Protein AF-A0A852JN58-F1 (afdb_monomer_lite)

pLDDT: mean 80.63, std 9.59, range [52.34, 93.06]

Radius of gyration: 26.67 Å; chains: 1; bounding box: 50×54×80 Å

Foldseek 3Di:
DVVVDCVCVVDVPDDDDQPDDDDVDVVVVVVVVVVVVVVLVVQLVVQLVVLLQLLLVLLLVLQVVPDPDPPPSRDPCSSVVSSVVCVPPPSVVSSVLSNVLSVLVVVLVVLVVVCVVCVVPDDPVVVVVSVVVNVVSVVVNVVSVVVSSVVSNVVSND

Structure (mmCIF, N/CA/C/O backbone):
data_AF-A0A852JN58-F1
#
_entry.id   AF-A0A852JN58-F1
#
loop_
_atom_site.group_PDB
_atom_site.id
_atom_site.type_symbol
_atom_site.label_atom_id
_atom_site.label_alt_id
_atom_site.label_comp_id
_atom_site.label_asym_id
_atom_site.label_entity_id
_atom_site.label_seq_id
_atom_site.pdbx_PDB_ins_code
_atom_site.Cartn_x
_atom_site.Cartn_y
_atom_site.Cartn_z
_atom_site.occupancy
_atom_site.B_iso_or_equiv
_atom_site.auth_seq_id
_atom_site.auth_comp_id
_atom_site.auth_asym_id
_atom_site.auth_atom_id
_atom_site.pdbx_PDB_model_num
ATOM 1 N N . THR A 1 1 ? -13.535 -34.703 36.697 1.00 52.34 1 THR A N 1
ATOM 2 C CA . THR A 1 1 ? -14.665 -34.448 35.774 1.00 52.34 1 THR A CA 1
ATOM 3 C C . THR A 1 1 ? -15.889 -34.134 36.619 1.00 52.34 1 THR A C 1
ATOM 5 O O . THR A 1 1 ? -16.087 -34.821 37.608 1.00 52.34 1 THR A O 1
ATOM 8 N N . PHE A 1 2 ? -16.674 -33.091 36.316 1.00 56.25 2 PHE A N 1
ATOM 9 C CA . PHE A 1 2 ? -17.797 -32.641 37.172 1.00 56.25 2 PHE A CA 1
ATOM 10 C C . PHE A 1 2 ? -18.893 -33.710 37.356 1.00 56.25 2 PHE A C 1
ATOM 12 O O . PHE A 1 2 ? -19.566 -33.749 38.375 1.00 56.25 2 PHE A O 1
ATOM 19 N N . ASN A 1 3 ? -19.016 -34.633 36.397 1.00 60.09 3 ASN A N 1
ATOM 20 C CA . ASN A 1 3 ? -19.982 -35.732 36.452 1.00 60.09 3 ASN A CA 1
ATOM 21 C C . ASN A 1 3 ? -19.594 -36.858 37.436 1.00 60.09 3 ASN A C 1
ATOM 23 O O . ASN A 1 3 ? -20.392 -37.748 37.703 1.00 60.09 3 ASN A O 1
ATOM 27 N N . THR A 1 4 ? -18.364 -36.851 37.963 1.00 63.84 4 THR A N 1
ATOM 28 C CA . THR A 1 4 ? -17.868 -37.883 38.891 1.00 63.84 4 THR A CA 1
ATOM 29 C C . THR A 1 4 ? -17.987 -37.478 40.363 1.00 63.84 4 THR A C 1
ATOM 31 O O . THR A 1 4 ? -17.689 -38.284 41.239 1.00 63.84 4 THR A O 1
ATOM 34 N N . THR A 1 5 ? -18.393 -36.241 40.664 1.00 67.69 5 THR A N 1
ATOM 35 C CA . THR A 1 5 ? -18.482 -35.721 42.035 1.00 67.69 5 THR A CA 1
ATOM 36 C C . THR A 1 5 ? -19.940 -35.659 42.509 1.00 67.69 5 THR A C 1
ATOM 38 O O . THR A 1 5 ? -20.838 -35.311 41.751 1.00 67.69 5 THR A O 1
ATOM 41 N N . ASN A 1 6 ? -20.200 -35.956 43.792 1.00 63.56 6 ASN A N 1
ATOM 42 C CA . ASN A 1 6 ? -21.544 -35.953 44.419 1.00 63.56 6 ASN A CA 1
ATOM 43 C C . ASN A 1 6 ? -22.214 -34.556 44.508 1.00 63.56 6 ASN A C 1
ATOM 45 O O . ASN A 1 6 ? -23.225 -34.386 45.189 1.00 63.56 6 ASN A O 1
ATOM 49 N N . VAL A 1 7 ? -21.667 -33.546 43.829 1.00 66.69 7 VAL A N 1
ATOM 50 C CA . VAL A 1 7 ? -22.119 -32.145 43.868 1.00 66.69 7 VAL A CA 1
ATOM 51 C C . VAL A 1 7 ? -23.532 -32.002 43.293 1.00 66.69 7 VAL A C 1
ATOM 53 O O . VAL A 1 7 ? -24.340 -31.239 43.816 1.00 66.69 7 VAL A O 1
ATOM 56 N N . THR A 1 8 ? -23.876 -32.807 42.286 1.00 63.66 8 THR A N 1
ATOM 57 C CA . THR A 1 8 ? -25.217 -32.859 41.679 1.00 63.66 8 THR A CA 1
ATOM 58 C C . THR A 1 8 ? -26.310 -33.349 42.631 1.00 63.66 8 THR A C 1
ATOM 60 O O . THR A 1 8 ? -27.471 -33.001 42.432 1.00 63.66 8 THR A O 1
ATOM 63 N N . LYS A 1 9 ? -25.970 -34.112 43.681 1.00 68.56 9 LYS A N 1
ATOM 64 C CA . LYS A 1 9 ? -26.932 -34.539 44.717 1.00 68.56 9 LYS A CA 1
ATOM 65 C C . LYS A 1 9 ? -27.142 -33.488 45.807 1.00 68.56 9 LYS A C 1
ATOM 67 O O . LYS A 1 9 ? -28.205 -33.463 46.415 1.00 68.56 9 LYS A O 1
ATOM 72 N N . LEU A 1 10 ? -26.141 -32.644 46.060 1.00 73.25 10 LEU A N 1
ATOM 73 C CA . LEU A 1 10 ? -26.198 -31.609 47.096 1.00 73.25 10 LEU A CA 1
ATOM 74 C C . LEU A 1 10 ? -26.945 -30.350 46.617 1.00 73.25 10 LEU A C 1
ATOM 76 O O . LEU A 1 10 ? -27.550 -29.653 47.427 1.00 73.25 10 LEU A O 1
ATOM 80 N N . CYS A 1 11 ? -26.926 -30.065 45.308 1.00 70.44 11 CYS A N 1
ATOM 81 C CA . CYS A 1 11 ? -27.596 -28.907 44.708 1.00 70.44 11 CYS A CA 1
ATOM 82 C C . CYS A 1 11 ? -28.308 -29.285 43.388 1.00 70.44 11 CYS A C 1
ATOM 84 O O . CYS A 1 11 ? -27.677 -29.251 42.324 1.00 70.44 11 CYS A O 1
ATOM 86 N N . PRO A 1 12 ? -29.613 -29.625 43.417 1.00 67.25 12 PRO A N 1
ATOM 87 C CA . PRO A 1 12 ? -30.390 -29.911 42.211 1.00 67.25 12 PRO A CA 1
ATOM 88 C C . PRO A 1 12 ? -30.600 -28.617 41.404 1.00 67.25 12 PRO A C 1
ATOM 90 O O . PRO A 1 12 ? -31.471 -27.812 41.716 1.00 67.25 12 PRO A O 1
ATOM 93 N N . GLY A 1 13 ? -29.755 -28.390 40.393 1.00 71.56 13 GLY A N 1
ATOM 94 C CA . GLY A 1 13 ? -29.798 -27.199 39.528 1.00 71.56 13 GLY A CA 1
ATOM 95 C C . GLY A 1 13 ? -28.435 -26.593 39.177 1.00 71.56 13 GLY A C 1
ATOM 96 O O . GLY A 1 13 ? -28.372 -25.674 38.364 1.00 71.56 13 GLY A O 1
ATOM 97 N N . ALA A 1 14 ? -27.336 -27.094 39.750 1.00 72.62 14 ALA A N 1
ATOM 98 C CA . ALA A 1 14 ? -25.996 -26.614 39.416 1.00 72.62 14 ALA A CA 1
ATOM 99 C C . ALA A 1 14 ? -25.619 -26.970 37.964 1.00 72.62 14 ALA A C 1
ATOM 101 O O . ALA A 1 14 ? -25.566 -28.145 37.599 1.00 72.62 14 ALA A O 1
ATOM 102 N N . GLN A 1 15 ? -25.326 -25.956 37.144 1.00 73.12 15 GLN A N 1
ATOM 103 C CA . GLN A 1 15 ? -24.831 -26.124 35.777 1.00 73.12 15 GLN A CA 1
ATOM 104 C C . GLN A 1 15 ? -23.384 -25.638 35.659 1.00 73.12 15 GLN A C 1
ATOM 106 O O . GLN A 1 15 ? -23.023 -24.589 36.190 1.00 73.12 15 GLN A O 1
ATOM 111 N N . CYS A 1 16 ? -22.549 -26.382 34.930 1.00 73.19 16 CYS A N 1
ATOM 112 C CA . CYS A 1 16 ? -21.228 -25.908 34.526 1.00 73.19 16 CYS A CA 1
ATOM 113 C C . CYS A 1 16 ? -21.361 -24.988 33.313 1.00 73.19 16 CYS A C 1
ATOM 115 O O . CYS A 1 16 ? -21.367 -25.448 32.173 1.00 73.19 16 CYS A O 1
ATOM 117 N N . THR A 1 17 ? -21.436 -23.685 33.551 1.00 73.56 17 THR A N 1
ATOM 118 C CA . THR A 1 17 ? -21.263 -22.686 32.496 1.00 73.56 17 THR A CA 1
ATOM 119 C C . THR A 1 17 ? -19.783 -22.417 32.270 1.00 73.56 17 THR A C 1
ATOM 121 O O . THR A 1 17 ? -19.003 -22.284 33.214 1.00 73.56 17 THR A O 1
ATOM 124 N N . PHE A 1 18 ? -19.390 -22.332 31.002 1.00 71.56 18 PHE A N 1
ATOM 125 C CA . PHE A 1 18 ? -18.048 -21.921 30.616 1.00 71.56 18 PHE A CA 1
ATOM 126 C C . PHE A 1 18 ? -17.780 -20.500 31.139 1.00 71.56 18 PHE A C 1
ATOM 128 O O . PHE A 1 18 ? -18.449 -19.559 30.721 1.00 71.56 18 PHE A O 1
ATOM 135 N N . ALA A 1 19 ? -16.844 -20.356 32.084 1.00 68.81 19 ALA A N 1
ATOM 136 C CA . ALA A 1 19 ? -16.550 -19.070 32.715 1.00 68.81 19 ALA A CA 1
ATOM 137 C C . ALA A 1 19 ? -15.631 -18.213 31.833 1.00 68.81 19 ALA A C 1
ATOM 139 O O . ALA A 1 19 ? -16.011 -17.114 31.451 1.00 68.81 19 ALA A O 1
ATOM 140 N N . PHE A 1 20 ? -14.448 -18.727 31.477 1.00 68.00 20 PHE A N 1
ATOM 141 C CA . PHE A 1 20 ? -13.563 -18.178 30.445 1.00 68.00 20 PHE A CA 1
ATOM 142 C C . PHE A 1 20 ? -12.353 -19.098 30.210 1.00 68.00 20 PHE A C 1
ATOM 144 O O . PHE A 1 20 ? -12.035 -19.946 31.047 1.00 68.00 20 PHE A O 1
ATOM 151 N N . TYR A 1 21 ? -11.625 -18.886 29.111 1.00 65.94 21 TYR A N 1
ATOM 152 C CA . TYR A 1 21 ? -10.295 -19.466 28.89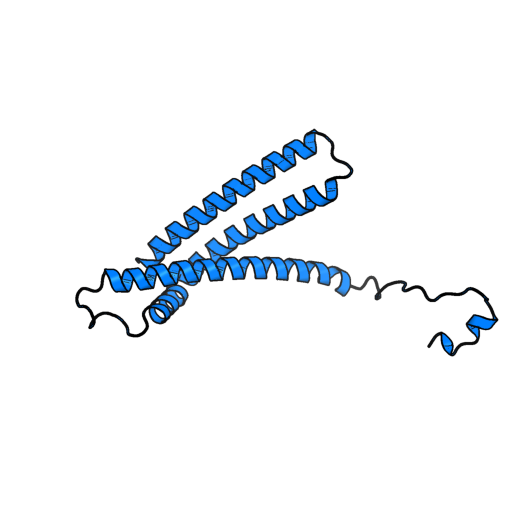8 1.00 65.94 21 TYR A CA 1
ATOM 153 C C . TYR A 1 21 ? -9.231 -18.683 29.710 1.00 65.94 21 TYR A C 1
ATOM 155 O O . TYR A 1 21 ? -8.450 -17.956 29.128 1.00 65.94 21 TYR A O 1
ATOM 163 N N . GLY A 1 22 ? -9.200 -18.814 31.043 1.00 53.72 22 GLY A N 1
ATOM 164 C CA . GLY A 1 22 ? -8.017 -18.595 31.914 1.00 53.72 22 GLY A CA 1
ATOM 165 C C . GLY A 1 22 ? -7.247 -17.238 31.965 1.00 53.72 22 GLY A C 1
ATOM 166 O O . GLY A 1 22 ? -6.674 -16.780 30.988 1.00 53.72 22 GLY A O 1
ATOM 167 N N . GLY A 1 23 ? -7.128 -16.707 33.201 1.00 62.38 23 GLY A N 1
ATOM 168 C CA . GLY A 1 23 ? -6.289 -15.626 33.782 1.00 62.38 23 GLY A CA 1
ATOM 169 C C . GLY A 1 23 ? -6.222 -14.207 33.170 1.00 62.38 23 GLY A C 1
ATOM 170 O O . GLY A 1 23 ? -6.168 -14.051 31.956 1.00 62.38 23 GLY A O 1
ATOM 171 N N . GLU A 1 24 ? -6.007 -13.175 34.014 1.00 64.38 24 GLU A N 1
ATOM 172 C CA . GLU A 1 24 ? -5.298 -11.915 33.656 1.00 64.38 24 GLU A CA 1
ATOM 173 C C . GLU A 1 24 ? -3.818 -12.203 33.295 1.00 64.38 24 GLU A C 1
ATOM 175 O O . GLU A 1 24 ? -2.871 -11.643 33.845 1.00 64.38 24 GLU A O 1
ATOM 180 N N . SER A 1 25 ? -3.571 -13.159 32.403 1.00 65.81 25 SER A N 1
ATOM 181 C CA . SER A 1 25 ? -2.217 -13.502 31.986 1.00 65.81 25 SER A CA 1
ATOM 182 C C . SER A 1 25 ? -1.762 -12.540 30.891 1.00 65.81 25 SER A C 1
ATOM 184 O O . SER A 1 25 ? -2.517 -12.215 29.970 1.00 65.81 25 SER A O 1
ATOM 186 N N . LEU A 1 26 ? -0.498 -12.107 30.952 1.00 65.56 26 LEU A N 1
ATOM 187 C CA . LEU A 1 26 ? 0.121 -11.243 29.939 1.00 65.56 26 LEU A CA 1
ATOM 188 C C . LEU A 1 26 ? -0.114 -11.756 28.502 1.00 65.56 26 LEU A C 1
ATOM 190 O O . LEU A 1 26 ? -0.295 -10.961 27.582 1.00 65.56 26 LEU A O 1
ATOM 194 N N . TYR A 1 27 ? -0.205 -13.075 28.319 1.00 68.56 27 TYR A N 1
ATOM 195 C CA . TYR A 1 27 ? -0.487 -13.732 27.043 1.00 68.56 27 TYR A CA 1
ATOM 196 C C . TYR A 1 27 ? -1.802 -13.290 26.382 1.00 68.56 27 TYR A C 1
ATOM 198 O O . TYR A 1 27 ? -1.799 -13.022 25.182 1.00 68.56 27 TYR A O 1
ATOM 206 N N . HIS A 1 28 ? -2.904 -13.140 27.128 1.00 69.44 28 HIS A N 1
ATOM 207 C CA . HIS A 1 28 ? -4.189 -12.690 26.563 1.00 69.44 28 HIS A CA 1
ATOM 208 C C . HIS A 1 28 ? -4.136 -11.235 26.072 1.00 69.44 28 HIS A C 1
ATOM 210 O O . HIS A 1 28 ? -4.766 -10.887 25.075 1.00 69.44 28 HIS A O 1
ATOM 216 N N . LYS A 1 29 ? -3.327 -10.391 26.723 1.00 72.69 29 LYS A N 1
ATOM 217 C CA . LYS A 1 29 ? -3.115 -8.996 26.314 1.00 72.69 29 LYS A CA 1
ATOM 218 C C . LYS A 1 29 ? -2.269 -8.896 25.039 1.00 72.69 29 LYS A C 1
ATOM 220 O O . LYS A 1 29 ? -2.570 -8.081 24.168 1.00 72.69 29 LYS A O 1
ATOM 225 N N . TYR A 1 30 ? -1.243 -9.740 24.901 1.00 81.12 30 TYR A N 1
ATOM 226 C CA . TYR A 1 30 ? -0.374 -9.754 23.719 1.00 81.12 30 TYR A CA 1
ATOM 227 C C . TYR A 1 30 ? -0.998 -10.453 22.503 1.00 81.12 30 TYR A C 1
ATOM 229 O O . TYR A 1 30 ? -0.655 -10.096 21.377 1.00 81.12 30 TYR A O 1
ATOM 237 N N . ILE A 1 31 ? -1.938 -11.390 22.685 1.00 85.00 31 ILE A N 1
ATOM 238 C CA . ILE A 1 31 ? -2.553 -12.129 21.566 1.00 85.00 31 ILE A CA 1
ATOM 239 C C . ILE A 1 31 ? -3.265 -11.195 20.578 1.00 85.00 31 ILE A C 1
ATOM 241 O O . ILE A 1 31 ? -3.118 -11.349 19.368 1.00 85.00 31 ILE A O 1
ATOM 245 N N . PHE A 1 32 ? -3.960 -10.173 21.085 1.00 82.94 32 PHE A N 1
ATOM 246 C CA . PHE A 1 32 ? -4.646 -9.180 20.258 1.00 82.94 32 PHE A CA 1
ATOM 247 C C . PHE A 1 32 ? -3.654 -8.332 19.451 1.00 82.94 32 PHE A C 1
ATOM 249 O O . PHE A 1 32 ? -3.860 -8.077 18.266 1.00 82.94 32 PHE A O 1
ATOM 256 N N . ILE A 1 33 ? -2.537 -7.941 20.074 1.00 85.75 33 ILE A N 1
ATOM 257 C CA . ILE A 1 33 ? -1.471 -7.183 19.407 1.00 85.75 33 ILE A CA 1
ATOM 258 C C . ILE A 1 33 ? -0.829 -8.034 18.309 1.00 85.75 33 ILE A C 1
ATOM 260 O O . ILE A 1 33 ? -0.636 -7.543 17.199 1.00 85.75 33 ILE A O 1
ATOM 264 N N . PHE A 1 34 ? -0.552 -9.313 18.576 1.00 89.12 34 PHE A N 1
ATOM 265 C CA . PHE A 1 34 ? -0.019 -10.230 17.568 1.00 89.12 34 PHE A CA 1
ATOM 266 C C . PHE A 1 34 ? -0.984 -10.436 16.400 1.00 89.12 34 PHE A C 1
ATOM 268 O O . PHE A 1 34 ? -0.546 -10.442 15.252 1.00 89.12 34 PHE A O 1
ATOM 275 N N . GLN A 1 35 ? -2.287 -10.551 16.661 1.00 88.25 35 GLN A N 1
ATOM 276 C CA . GLN A 1 35 ? -3.299 -10.650 15.607 1.00 88.25 35 GLN A CA 1
ATOM 277 C C . GLN A 1 35 ? -3.334 -9.389 14.734 1.00 88.25 35 GLN A C 1
ATOM 279 O O . GLN A 1 35 ? -3.352 -9.496 13.506 1.00 88.25 35 GLN A O 1
ATOM 284 N N . LEU A 1 36 ? -3.287 -8.203 15.348 1.00 86.69 36 LEU A N 1
ATOM 285 C CA . LEU A 1 36 ? -3.257 -6.929 14.627 1.00 86.69 36 LEU A CA 1
ATOM 286 C C . LEU A 1 36 ? -1.967 -6.768 13.808 1.00 86.69 36 LEU A C 1
ATOM 288 O O . LEU A 1 36 ? -2.019 -6.378 12.642 1.00 86.69 36 LEU A O 1
ATOM 292 N N . ALA A 1 37 ? -0.818 -7.110 14.395 1.00 89.75 37 ALA A N 1
ATOM 293 C CA . ALA A 1 37 ? 0.472 -7.086 13.713 1.00 89.75 37 ALA A CA 1
ATOM 294 C C . ALA A 1 37 ? 0.489 -8.053 12.522 1.00 89.75 37 ALA A C 1
ATOM 296 O O . ALA A 1 37 ? 0.918 -7.674 11.435 1.00 89.75 37 ALA A O 1
ATOM 297 N N . ASN A 1 38 ? -0.044 -9.266 12.687 1.00 91.44 38 ASN A N 1
ATOM 298 C CA . ASN A 1 38 ? -0.142 -10.243 11.607 1.00 91.44 38 ASN A CA 1
ATOM 299 C C . ASN A 1 38 ? -1.047 -9.745 10.469 1.00 91.44 38 ASN A C 1
ATOM 301 O O . ASN A 1 38 ? -0.686 -9.868 9.302 1.00 91.44 38 ASN A O 1
ATOM 305 N N . ALA A 1 39 ? -2.186 -9.120 10.790 1.00 89.44 39 ALA A N 1
ATOM 306 C CA . ALA A 1 39 ? -3.064 -8.516 9.787 1.00 89.44 39 ALA A CA 1
ATOM 307 C C . ALA A 1 39 ? -2.370 -7.374 9.021 1.00 89.44 39 ALA A C 1
ATOM 309 O O . ALA A 1 39 ? -2.491 -7.283 7.798 1.00 89.44 39 ALA A O 1
ATOM 310 N N . PHE A 1 40 ? -1.607 -6.529 9.718 1.00 91.00 40 PHE A N 1
ATOM 311 C CA . PHE A 1 40 ? -0.841 -5.452 9.091 1.00 91.00 40 PHE A CA 1
ATOM 312 C C . PHE A 1 40 ? 0.270 -5.983 8.179 1.00 91.00 40 PHE A C 1
ATOM 314 O O . PHE A 1 40 ? 0.375 -5.559 7.028 1.00 91.00 40 PHE A O 1
ATOM 321 N N . VAL A 1 41 ? 1.066 -6.941 8.661 1.00 92.88 41 VAL A N 1
ATOM 322 C CA . VAL A 1 41 ? 2.128 -7.576 7.868 1.00 92.88 41 VAL A CA 1
ATOM 323 C C . VAL A 1 41 ? 1.534 -8.286 6.655 1.00 92.88 41 VAL A C 1
ATOM 325 O O . VAL A 1 41 ? 2.068 -8.154 5.559 1.00 92.88 41 VAL A O 1
ATOM 328 N N . PHE A 1 42 ? 0.398 -8.967 6.807 1.00 92.56 42 PHE A N 1
ATOM 329 C CA . PHE A 1 42 ? -0.307 -9.589 5.690 1.00 92.56 42 PHE A CA 1
ATOM 330 C C . PHE A 1 42 ? -0.722 -8.561 4.627 1.00 92.56 42 PHE A C 1
ATOM 332 O O . PHE A 1 42 ? -0.410 -8.738 3.450 1.00 92.56 42 PHE A O 1
ATOM 339 N N . LEU A 1 43 ? -1.356 -7.454 5.030 1.00 90.56 43 LEU A N 1
ATOM 340 C CA . LEU A 1 43 ? -1.708 -6.362 4.113 1.00 90.56 43 LEU A CA 1
ATOM 341 C C . LEU A 1 43 ? -0.469 -5.795 3.412 1.00 90.56 43 LEU A C 1
ATOM 343 O O . LEU A 1 43 ? -0.490 -5.552 2.203 1.00 90.56 43 LEU A O 1
ATOM 347 N N . TRP A 1 44 ? 0.623 -5.603 4.145 1.00 92.94 44 TRP A N 1
ATOM 348 C CA . TRP A 1 44 ? 1.875 -5.115 3.582 1.00 92.94 44 TRP A CA 1
ATOM 349 C C . TRP A 1 44 ? 2.469 -6.078 2.551 1.00 92.94 44 TRP A C 1
ATOM 351 O O . TRP A 1 44 ? 2.770 -5.654 1.434 1.00 92.94 44 TRP A O 1
ATOM 361 N N . LEU A 1 45 ? 2.556 -7.368 2.875 1.00 93.06 45 LEU A N 1
ATOM 362 C CA . LEU A 1 45 ? 3.065 -8.401 1.972 1.00 93.06 45 LEU A CA 1
ATOM 363 C C . LEU A 1 45 ? 2.220 -8.522 0.702 1.00 93.06 45 LEU A C 1
ATOM 365 O O . LEU A 1 45 ? 2.779 -8.653 -0.385 1.00 93.06 45 LEU A O 1
ATOM 369 N N . VAL A 1 46 ? 0.892 -8.420 0.806 1.00 92.25 46 VAL A N 1
ATOM 370 C CA . VAL A 1 46 ? 0.002 -8.423 -0.366 1.00 92.25 46 VAL A CA 1
ATOM 371 C C . VAL A 1 46 ? 0.290 -7.224 -1.271 1.00 92.25 46 VAL A C 1
ATOM 373 O O . VAL A 1 46 ? 0.481 -7.395 -2.476 1.00 92.25 46 VAL A O 1
ATOM 376 N N . ASN A 1 47 ? 0.376 -6.013 -0.713 1.00 91.00 47 ASN A N 1
ATOM 377 C CA . ASN A 1 47 ? 0.704 -4.822 -1.504 1.00 91.00 47 ASN A CA 1
ATOM 378 C C . ASN A 1 47 ? 2.113 -4.910 -2.113 1.00 91.00 47 ASN A C 1
ATOM 380 O O . ASN A 1 47 ? 2.312 -4.497 -3.256 1.00 91.00 47 ASN A O 1
ATOM 384 N N . PHE A 1 48 ? 3.070 -5.494 -1.390 1.00 90.81 48 PHE A N 1
ATOM 385 C CA . PHE A 1 48 ? 4.426 -5.725 -1.878 1.00 90.81 48 PHE A CA 1
ATOM 386 C C . PHE A 1 48 ? 4.460 -6.732 -3.033 1.00 90.81 48 PHE A C 1
ATOM 388 O O . PHE A 1 48 ? 5.085 -6.464 -4.057 1.00 90.81 48 PHE A O 1
ATOM 395 N N . ALA A 1 49 ? 3.740 -7.850 -2.927 1.00 90.88 49 ALA A N 1
ATOM 396 C CA . ALA A 1 49 ? 3.642 -8.842 -3.996 1.00 90.88 49 ALA A CA 1
ATOM 397 C C . ALA A 1 49 ? 3.006 -8.252 -5.267 1.00 90.88 49 ALA A C 1
ATOM 399 O O . ALA A 1 49 ? 3.490 -8.495 -6.374 1.00 90.88 49 ALA A O 1
ATOM 400 N N . ILE A 1 50 ? 1.969 -7.418 -5.117 1.00 89.62 50 ILE A N 1
ATOM 401 C CA . ILE A 1 50 ? 1.349 -6.700 -6.241 1.00 89.62 50 ILE A CA 1
ATOM 402 C C . ILE A 1 50 ? 2.359 -5.744 -6.890 1.00 89.62 50 ILE A C 1
ATOM 404 O O . ILE A 1 50 ? 2.490 -5.733 -8.115 1.00 89.62 50 ILE A O 1
ATOM 408 N N . ALA A 1 51 ? 3.087 -4.965 -6.087 1.00 88.00 51 ALA A N 1
ATOM 409 C CA . ALA A 1 51 ? 4.113 -4.040 -6.564 1.00 88.00 51 ALA A CA 1
ATOM 410 C C . ALA A 1 51 ? 5.223 -4.760 -7.343 1.00 88.00 51 ALA A C 1
ATOM 412 O O . ALA A 1 51 ? 5.564 -4.371 -8.463 1.00 88.00 51 ALA A O 1
ATOM 413 N N . LEU A 1 52 ? 5.730 -5.856 -6.779 1.00 88.44 52 LEU A N 1
ATOM 414 C CA . LEU A 1 52 ? 6.755 -6.694 -7.387 1.00 88.44 52 LEU A CA 1
ATOM 415 C C . LEU A 1 52 ? 6.270 -7.310 -8.704 1.00 88.44 52 LEU A C 1
ATOM 417 O O . LEU A 1 52 ? 7.007 -7.303 -9.691 1.00 88.44 52 LEU A O 1
ATOM 421 N N . GLY A 1 53 ? 5.019 -7.775 -8.753 1.00 88.25 53 GLY A N 1
ATOM 422 C CA . GLY A 1 53 ? 4.401 -8.301 -9.969 1.00 88.25 53 GLY A CA 1
ATOM 423 C C . GLY A 1 53 ? 4.294 -7.251 -11.077 1.00 88.25 53 GLY A C 1
ATOM 424 O O . GLY A 1 53 ? 4.700 -7.511 -12.208 1.00 88.25 53 GLY A O 1
ATOM 425 N N . GLN A 1 54 ? 3.817 -6.043 -10.756 1.00 87.00 54 GLN A N 1
ATOM 426 C CA . GLN A 1 54 ? 3.720 -4.943 -11.727 1.00 87.00 54 GLN A CA 1
ATOM 427 C C . GLN A 1 54 ? 5.100 -4.533 -12.263 1.00 87.00 54 GLN A C 1
ATOM 429 O O . GLN A 1 54 ? 5.263 -4.384 -13.473 1.00 87.00 54 GLN A O 1
ATOM 434 N N . CYS A 1 55 ? 6.102 -4.414 -11.385 1.00 86.50 55 CYS A N 1
ATOM 435 C CA . CYS A 1 55 ? 7.476 -4.085 -11.771 1.00 86.50 55 CYS A CA 1
ATOM 436 C C . CYS A 1 55 ? 8.112 -5.180 -12.645 1.00 86.50 55 CYS A C 1
ATOM 438 O O . CYS A 1 55 ? 8.784 -4.883 -13.631 1.00 86.50 55 CYS A O 1
ATOM 440 N N . THR A 1 56 ? 7.877 -6.452 -12.312 1.00 88.94 56 THR A N 1
ATOM 441 C CA . THR A 1 56 ? 8.404 -7.604 -13.062 1.00 88.94 56 THR A CA 1
ATOM 442 C C . THR A 1 56 ? 7.805 -7.680 -14.462 1.00 88.94 56 THR A C 1
ATOM 444 O O . THR A 1 56 ? 8.538 -7.871 -15.430 1.00 88.94 56 THR A O 1
ATOM 447 N N . LEU A 1 57 ? 6.486 -7.494 -14.582 1.00 87.44 57 LEU A N 1
ATOM 448 C CA . LEU A 1 57 ? 5.797 -7.473 -15.873 1.00 87.44 57 LEU A CA 1
ATOM 449 C C . LEU A 1 57 ? 6.293 -6.317 -16.743 1.00 87.44 57 LEU A C 1
ATOM 451 O O . LEU A 1 57 ? 6.641 -6.532 -17.902 1.00 87.44 57 LEU A O 1
ATOM 455 N N . ALA A 1 58 ? 6.385 -5.113 -16.175 1.00 86.56 58 ALA A N 1
ATOM 456 C CA . ALA A 1 58 ? 6.889 -3.947 -16.890 1.00 86.56 58 ALA A CA 1
ATOM 457 C C . ALA A 1 58 ? 8.346 -4.146 -17.354 1.00 86.56 58 ALA A C 1
ATOM 459 O O . ALA A 1 58 ? 8.659 -3.864 -18.509 1.00 86.56 58 ALA A O 1
ATOM 460 N N . GLY A 1 59 ? 9.199 -4.751 -16.520 1.00 84.94 59 GLY A N 1
ATOM 461 C CA . GLY A 1 59 ? 10.588 -5.057 -16.875 1.00 84.94 59 GLY A CA 1
ATOM 462 C C . GLY A 1 59 ? 10.714 -6.138 -17.953 1.00 84.94 59 GLY A C 1
ATOM 463 O O . GLY A 1 59 ? 11.571 -6.033 -18.834 1.00 84.94 59 GLY A O 1
ATOM 464 N N . ALA A 1 60 ? 9.845 -7.153 -17.930 1.00 86.00 60 ALA A N 1
ATOM 465 C CA . ALA A 1 60 ? 9.824 -8.200 -18.949 1.00 86.00 60 ALA A CA 1
ATOM 466 C C . ALA A 1 60 ? 9.385 -7.638 -20.312 1.00 86.00 60 ALA A C 1
ATOM 468 O O . ALA A 1 60 ? 10.027 -7.913 -21.328 1.00 86.00 60 ALA A O 1
ATOM 469 N N . PHE A 1 61 ? 8.347 -6.790 -20.334 1.00 84.88 61 PHE A N 1
ATOM 470 C CA . PHE A 1 61 ? 7.908 -6.107 -21.555 1.00 84.88 61 PHE A CA 1
ATOM 471 C C . PHE A 1 61 ? 8.949 -5.118 -22.078 1.00 84.88 61 PHE A C 1
ATOM 473 O O . PHE A 1 61 ? 9.197 -5.095 -23.281 1.00 84.88 61 PHE A O 1
ATOM 480 N N . ALA A 1 62 ? 9.595 -4.348 -21.200 1.00 82.75 62 ALA A N 1
ATOM 481 C CA . ALA A 1 62 ? 10.667 -3.434 -21.585 1.00 82.75 62 ALA A CA 1
ATOM 482 C C . ALA A 1 62 ? 11.844 -4.184 -22.225 1.00 82.75 62 ALA A C 1
ATOM 484 O O . ALA A 1 62 ? 12.320 -3.786 -23.287 1.00 82.75 62 ALA A O 1
ATOM 485 N N . SER A 1 63 ? 12.252 -5.308 -21.625 1.00 80.50 63 SER A N 1
ATOM 486 C CA . SER A 1 63 ? 13.343 -6.150 -22.135 1.00 80.50 63 SER A CA 1
ATOM 487 C C . SER A 1 63 ? 13.014 -6.748 -23.509 1.00 80.50 63 SER A C 1
ATOM 489 O O . SER A 1 63 ? 13.894 -6.870 -24.354 1.00 80.50 63 SER A O 1
ATOM 491 N N . TYR A 1 64 ? 11.743 -7.075 -23.768 1.00 80.88 64 TYR A N 1
ATOM 492 C CA . TYR A 1 64 ? 11.291 -7.536 -25.084 1.00 80.88 64 TYR A CA 1
ATOM 493 C C . TYR A 1 64 ? 11.190 -6.401 -26.118 1.00 80.88 64 TYR A C 1
ATOM 495 O O . TYR A 1 64 ? 11.617 -6.567 -27.266 1.00 80.88 64 TYR A O 1
ATOM 503 N N . TYR A 1 65 ? 10.616 -5.256 -25.733 1.00 80.44 65 TYR A N 1
ATOM 504 C CA . TYR A 1 65 ? 10.399 -4.104 -26.614 1.00 80.44 65 TYR A CA 1
ATOM 505 C C . TYR A 1 65 ? 11.731 -3.546 -27.127 1.00 80.44 65 TYR A C 1
ATOM 507 O O . TYR A 1 65 ? 11.905 -3.416 -28.338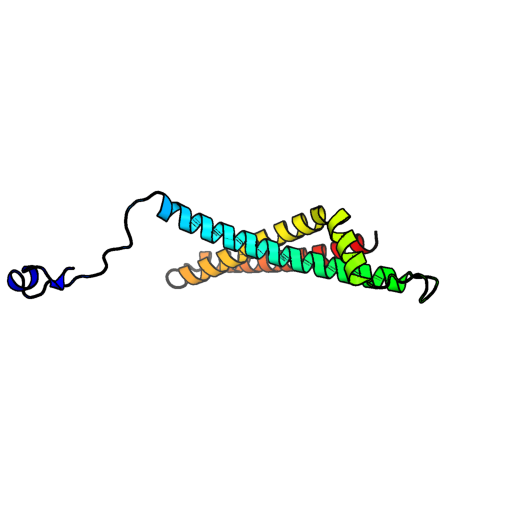 1.00 80.44 65 TYR A O 1
ATOM 515 N N . TRP A 1 66 ? 12.690 -3.327 -26.221 1.00 79.25 66 TRP A N 1
ATOM 516 C CA . TRP A 1 66 ? 14.000 -2.740 -26.522 1.00 79.25 66 TRP A CA 1
ATOM 517 C C . TRP A 1 66 ? 15.063 -3.726 -27.033 1.00 79.25 66 TRP A C 1
ATOM 519 O O . TRP A 1 66 ? 16.187 -3.315 -27.311 1.00 79.25 66 TRP A O 1
ATOM 529 N N . ALA A 1 67 ? 14.734 -5.009 -27.208 1.00 80.19 67 ALA A N 1
ATOM 530 C CA . ALA A 1 67 ? 15.635 -5.957 -27.864 1.00 80.19 67 ALA A CA 1
ATOM 531 C C . ALA A 1 67 ? 15.817 -5.589 -29.351 1.00 80.19 67 ALA A C 1
ATOM 533 O O . ALA A 1 67 ? 14.845 -5.613 -30.112 1.00 80.19 67 ALA A O 1
ATOM 534 N N . TYR A 1 68 ? 17.053 -5.283 -29.767 1.00 74.12 68 TYR A N 1
ATOM 535 C CA . TYR A 1 68 ? 17.390 -4.910 -31.149 1.00 74.12 68 TYR A CA 1
ATOM 536 C C . TYR A 1 68 ? 17.387 -6.121 -32.094 1.00 74.12 68 TYR A C 1
ATOM 538 O O . TYR A 1 68 ? 16.869 -6.019 -33.208 1.00 74.12 68 TYR A O 1
ATOM 546 N N . ARG A 1 69 ? 17.915 -7.280 -31.669 1.00 71.25 69 ARG A N 1
ATOM 547 C CA . ARG A 1 69 ? 17.891 -8.527 -32.452 1.00 71.25 69 ARG A CA 1
ATOM 548 C C . ARG A 1 69 ? 16.993 -9.572 -31.797 1.00 71.25 69 ARG A C 1
ATOM 550 O O . ARG A 1 69 ? 17.344 -10.204 -30.804 1.00 71.25 69 ARG A O 1
ATOM 557 N N . LYS A 1 70 ? 15.829 -9.810 -32.400 1.00 76.25 70 LYS A N 1
ATOM 558 C CA . LYS A 1 70 ? 14.896 -10.872 -31.991 1.00 76.25 70 LYS A CA 1
ATOM 559 C C . LYS A 1 70 ? 15.219 -12.138 -32.813 1.00 76.25 70 LYS A C 1
ATOM 561 O O . LYS A 1 70 ? 15.272 -12.018 -34.036 1.00 76.25 70 LYS A O 1
ATOM 566 N N . PRO A 1 71 ? 15.457 -13.328 -32.214 1.00 65.94 71 PRO A N 1
ATOM 567 C CA . PRO A 1 71 ? 15.332 -13.683 -30.794 1.00 65.94 71 PRO A CA 1
ATOM 568 C C . PRO A 1 71 ? 16.649 -13.681 -29.988 1.00 65.94 71 PRO A C 1
ATOM 570 O O . PRO A 1 71 ? 16.609 -13.989 -28.804 1.00 65.94 71 PRO A O 1
ATOM 573 N N . ALA A 1 72 ? 17.800 -13.365 -30.595 1.00 66.44 72 ALA A N 1
ATOM 574 C CA . ALA A 1 72 ? 19.118 -13.535 -29.966 1.00 66.44 72 ALA A CA 1
ATOM 575 C C . ALA A 1 72 ? 19.320 -12.732 -28.663 1.00 66.44 72 ALA A C 1
ATOM 577 O O . ALA A 1 72 ? 19.991 -13.217 -27.757 1.00 66.44 72 ALA A O 1
ATOM 578 N N . ASP A 1 73 ? 18.708 -11.548 -28.550 1.00 67.31 73 ASP A N 1
ATOM 579 C CA . ASP A 1 73 ? 18.854 -10.660 -27.385 1.00 67.31 73 ASP A CA 1
ATOM 580 C C . ASP A 1 73 ? 17.767 -10.881 -26.311 1.00 67.31 73 ASP A C 1
ATOM 582 O O . ASP A 1 73 ? 17.741 -10.184 -25.295 1.00 67.31 73 ASP A O 1
ATOM 586 N N . ILE A 1 74 ? 16.838 -11.824 -26.520 1.00 71.38 74 ILE A N 1
ATOM 587 C CA . ILE A 1 74 ? 15.754 -12.099 -25.569 1.00 71.38 74 ILE A CA 1
ATOM 588 C C . ILE A 1 74 ? 16.225 -13.195 -24.602 1.00 71.38 74 ILE A C 1
ATOM 590 O O . ILE A 1 74 ? 16.471 -14.321 -25.039 1.00 71.38 74 ILE A O 1
ATOM 594 N N . PRO A 1 75 ? 16.321 -12.930 -23.284 1.00 67.69 75 PRO A N 1
ATOM 595 C CA . PRO A 1 75 ? 16.627 -13.983 -22.324 1.00 67.69 75 PRO A CA 1
ATOM 596 C C . PRO A 1 75 ? 15.540 -15.062 -22.379 1.00 67.69 75 PRO A C 1
ATOM 598 O O . PRO A 1 75 ? 14.357 -14.732 -22.416 1.00 67.69 75 PRO A O 1
ATOM 601 N N . LEU A 1 76 ? 15.931 -16.343 -22.337 1.00 66.38 76 LEU A N 1
ATOM 602 C CA . LEU A 1 76 ? 15.006 -17.486 -22.422 1.00 66.38 76 LEU A CA 1
ATOM 603 C C . LEU A 1 76 ? 13.835 -17.363 -21.432 1.00 66.38 76 LEU A C 1
ATOM 605 O O . LEU A 1 76 ? 12.704 -17.690 -21.781 1.00 66.38 76 LEU A O 1
ATOM 609 N N . TRP A 1 77 ? 14.095 -16.852 -20.221 1.00 75.38 77 TRP A N 1
ATOM 610 C CA . TRP A 1 77 ? 13.099 -16.630 -19.166 1.00 75.38 77 TRP A CA 1
ATOM 611 C C . TRP A 1 77 ? 13.038 -15.146 -18.756 1.00 75.38 77 TRP A C 1
ATOM 613 O O . TRP A 1 77 ? 13.576 -14.763 -17.709 1.00 75.38 77 TRP A O 1
ATOM 623 N N . PRO A 1 78 ? 12.376 -14.282 -19.547 1.00 77.50 78 PRO A N 1
ATOM 624 C CA . PRO A 1 78 ? 12.386 -12.838 -19.317 1.00 77.50 78 PRO A CA 1
ATOM 625 C C . PRO A 1 78 ? 11.698 -12.458 -18.001 1.00 77.50 78 PRO A C 1
ATOM 627 O O . PRO A 1 78 ? 12.182 -11.588 -17.288 1.00 77.50 78 PRO A O 1
ATOM 630 N N . LEU A 1 79 ? 10.638 -13.176 -17.611 1.00 80.81 79 LEU A N 1
ATOM 631 C CA . LEU A 1 79 ? 9.934 -12.947 -16.345 1.00 80.81 79 LEU A CA 1
ATOM 632 C C . LEU A 1 79 ? 10.823 -13.205 -15.123 1.00 80.81 79 LEU A C 1
ATOM 634 O O . LEU A 1 79 ? 10.907 -12.353 -14.245 1.00 80.81 79 LEU A O 1
ATOM 638 N N . PHE A 1 80 ? 11.522 -14.343 -15.069 1.00 80.44 80 PHE A N 1
ATOM 639 C CA . PHE A 1 80 ? 12.398 -14.673 -13.938 1.00 80.44 80 PHE A CA 1
ATOM 640 C C . PHE A 1 80 ? 13.636 -13.773 -13.880 1.00 80.44 80 PHE A C 1
ATOM 642 O O . PHE A 1 80 ? 14.059 -13.378 -12.794 1.00 80.44 80 PHE A O 1
ATOM 649 N N . SER A 1 81 ? 14.189 -13.403 -15.038 1.00 79.44 81 SER A N 1
ATOM 650 C CA . SER A 1 81 ? 15.311 -12.463 -15.117 1.00 79.44 81 SER A CA 1
ATOM 651 C C . SER A 1 81 ? 14.920 -11.069 -14.607 1.00 79.44 81 SER A C 1
ATOM 653 O O . SER A 1 81 ? 15.593 -10.510 -13.735 1.00 79.44 81 SER A O 1
ATOM 655 N N . SER A 1 82 ? 13.785 -10.531 -15.070 1.00 82.19 82 SER A N 1
ATOM 656 C CA . SER A 1 82 ? 13.257 -9.244 -14.601 1.00 82.19 82 SER A CA 1
ATOM 657 C C . SER A 1 82 ? 12.849 -9.285 -13.127 1.00 82.19 82 SER A C 1
ATOM 659 O O . SER A 1 82 ? 13.108 -8.324 -12.406 1.00 82.19 82 SER A O 1
ATOM 661 N N . PHE A 1 83 ? 12.297 -10.401 -12.647 1.00 84.00 83 PHE A N 1
ATOM 662 C CA . PHE A 1 83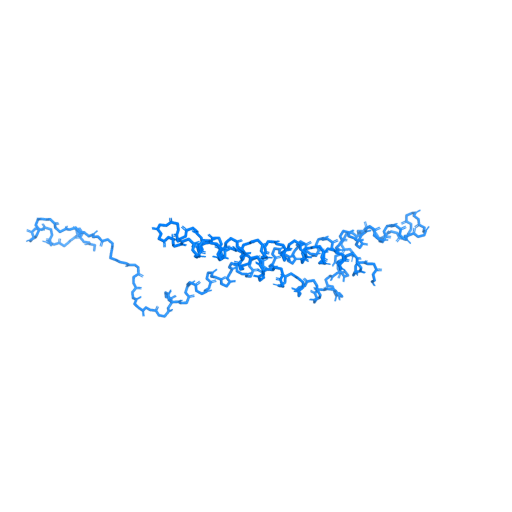 ? 11.974 -10.606 -11.233 1.00 84.00 83 PHE A CA 1
ATOM 663 C C . PHE A 1 83 ? 13.229 -10.570 -10.353 1.00 84.00 83 PHE A C 1
ATOM 665 O O . PHE A 1 83 ? 13.272 -9.853 -9.355 1.00 84.00 83 PHE A O 1
ATOM 672 N N . GLY A 1 84 ? 14.288 -11.283 -10.752 1.00 81.44 84 GLY A N 1
ATOM 673 C CA . GLY A 1 84 ? 15.566 -11.285 -10.037 1.00 81.44 84 GLY A CA 1
ATOM 674 C C . GLY A 1 84 ? 16.214 -9.898 -9.974 1.00 81.44 84 GLY A C 1
ATOM 675 O O . GLY A 1 84 ? 16.736 -9.509 -8.928 1.00 81.44 84 GLY A O 1
ATOM 676 N N . ARG A 1 85 ? 16.130 -9.118 -11.061 1.00 80.69 85 ARG A N 1
ATOM 677 C CA . ARG A 1 85 ? 16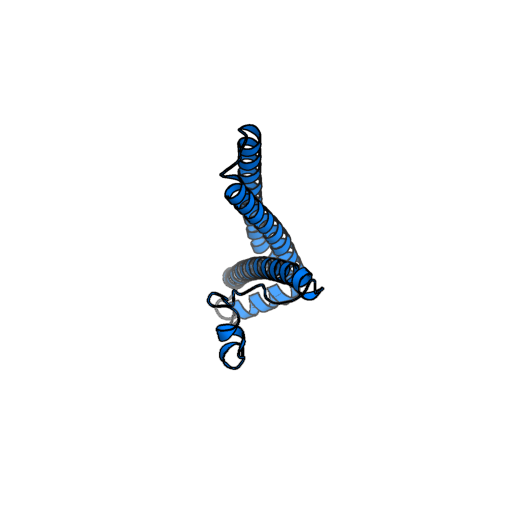.575 -7.712 -11.090 1.00 80.69 85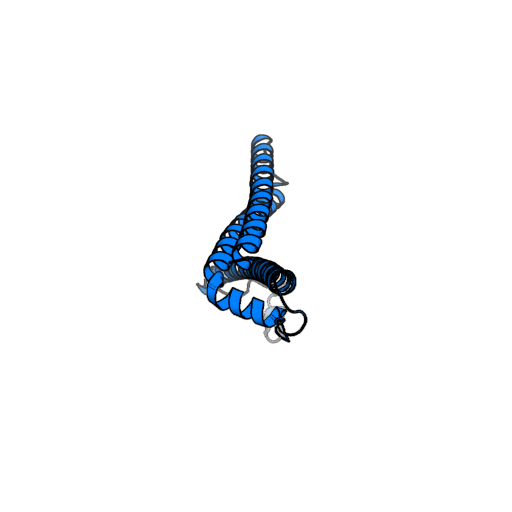 ARG A CA 1
ATOM 678 C C . ARG A 1 85 ? 15.734 -6.822 -10.173 1.00 80.69 85 ARG A C 1
ATOM 680 O O . ARG A 1 85 ? 16.305 -6.073 -9.383 1.00 80.69 85 ARG A O 1
ATOM 687 N N . ALA A 1 86 ? 14.407 -6.938 -10.230 1.00 83.50 86 ALA A N 1
ATOM 688 C CA . ALA A 1 86 ? 13.497 -6.173 -9.381 1.00 83.50 86 ALA A CA 1
ATOM 689 C C . ALA A 1 86 ? 13.757 -6.441 -7.891 1.00 83.50 86 ALA A C 1
ATOM 691 O O . ALA A 1 86 ? 13.827 -5.501 -7.099 1.00 83.50 86 ALA A O 1
ATOM 692 N N . ILE A 1 87 ? 13.999 -7.703 -7.518 1.00 82.69 87 ILE A N 1
ATOM 693 C CA . ILE A 1 87 ? 14.348 -8.059 -6.141 1.00 82.69 87 ILE A CA 1
ATOM 694 C C . ILE A 1 87 ? 15.723 -7.507 -5.747 1.00 82.69 87 ILE A C 1
ATOM 696 O O . ILE A 1 87 ? 15.883 -6.952 -4.661 1.00 82.69 87 ILE A O 1
ATOM 700 N N . ARG A 1 88 ? 16.736 -7.639 -6.603 1.00 82.44 88 ARG A N 1
ATOM 701 C CA . ARG A 1 88 ? 18.101 -7.241 -6.236 1.00 82.44 88 ARG A CA 1
ATOM 702 C C . ARG A 1 88 ? 18.275 -5.724 -6.125 1.00 82.44 88 ARG A C 1
ATOM 704 O O . ARG A 1 88 ? 18.968 -5.279 -5.216 1.00 82.44 88 ARG A O 1
ATOM 711 N N . TYR A 1 89 ? 17.664 -4.950 -7.020 1.00 79.25 89 TYR A N 1
ATOM 712 C CA . TYR A 1 89 ? 17.934 -3.511 -7.135 1.00 79.25 89 TYR A CA 1
ATOM 713 C C . TYR A 1 89 ? 16.795 -2.618 -6.638 1.00 79.25 89 TYR A C 1
ATOM 715 O O . TYR A 1 89 ? 17.047 -1.492 -6.216 1.00 79.25 89 TYR A O 1
ATOM 723 N N . HIS A 1 90 ? 15.551 -3.105 -6.630 1.00 82.88 90 HIS A N 1
ATOM 724 C CA . HIS A 1 90 ? 14.379 -2.254 -6.396 1.00 82.88 90 HIS A CA 1
ATOM 725 C C . HIS A 1 90 ? 13.502 -2.681 -5.219 1.00 82.88 90 HIS A C 1
ATOM 727 O O . HIS A 1 90 ? 12.527 -1.993 -4.911 1.00 82.88 90 HIS A O 1
ATOM 733 N N . THR A 1 91 ? 13.865 -3.747 -4.496 1.00 86.75 91 THR A N 1
ATOM 734 C CA . THR A 1 91 ? 13.106 -4.208 -3.320 1.00 86.75 91 THR A CA 1
ATOM 735 C C . THR A 1 91 ? 12.857 -3.097 -2.308 1.00 86.75 91 THR A C 1
ATOM 737 O O . THR A 1 91 ? 11.744 -3.000 -1.809 1.00 86.75 91 THR A O 1
ATOM 740 N N . GLY A 1 92 ? 13.837 -2.229 -2.031 1.00 85.94 92 GLY A N 1
ATOM 741 C CA . GLY A 1 92 ? 13.684 -1.151 -1.045 1.00 85.94 92 GLY A CA 1
ATOM 742 C C . GLY A 1 92 ? 12.567 -0.164 -1.402 1.00 85.94 92 GLY A C 1
ATOM 743 O O . GLY A 1 92 ? 11.673 0.086 -0.594 1.00 85.94 92 GLY A O 1
ATOM 744 N N . SER A 1 93 ? 12.565 0.346 -2.635 1.00 86.94 93 SER A N 1
ATOM 745 C CA . SER A 1 93 ? 11.541 1.281 -3.117 1.00 86.94 93 SER A CA 1
ATOM 746 C C . SER A 1 93 ? 10.164 0.621 -3.221 1.00 86.94 93 SER A C 1
ATOM 748 O O . SER A 1 93 ? 9.159 1.225 -2.841 1.00 86.94 93 SER A O 1
ATOM 750 N N . LEU A 1 94 ? 10.114 -0.635 -3.682 1.00 87.12 94 LEU A N 1
ATOM 751 C CA . LEU A 1 94 ? 8.879 -1.422 -3.751 1.00 87.12 94 LEU A CA 1
ATOM 752 C C . LEU A 1 94 ? 8.300 -1.676 -2.348 1.00 87.12 94 LEU A C 1
ATOM 754 O O . LEU A 1 94 ? 7.107 -1.469 -2.128 1.00 87.12 94 LEU A O 1
ATOM 758 N N . ALA A 1 95 ? 9.147 -2.059 -1.388 1.00 89.62 95 ALA A N 1
ATOM 759 C CA . ALA A 1 95 ? 8.779 -2.315 0.004 1.00 89.62 95 ALA A CA 1
ATOM 760 C C . ALA A 1 95 ? 8.260 -1.056 0.702 1.00 89.62 95 ALA A C 1
ATOM 762 O O . ALA A 1 95 ? 7.236 -1.113 1.387 1.00 89.62 95 ALA A O 1
ATOM 763 N N . PHE A 1 96 ? 8.918 0.084 0.485 1.00 88.94 96 PHE A N 1
ATOM 764 C CA . PHE A 1 96 ? 8.496 1.369 1.035 1.00 88.94 96 PHE A CA 1
ATOM 765 C C . PHE A 1 96 ? 7.162 1.844 0.440 1.00 88.94 96 PHE A C 1
ATOM 767 O O . PHE A 1 96 ? 6.247 2.209 1.180 1.00 88.94 96 PHE A O 1
ATOM 774 N N . GLY A 1 97 ? 6.998 1.758 -0.885 1.00 88.44 97 GLY A N 1
ATOM 775 C CA . GLY A 1 97 ? 5.736 2.098 -1.550 1.00 88.44 97 GLY A CA 1
ATOM 776 C C . GLY A 1 97 ? 4.570 1.209 -1.100 1.00 88.44 97 GLY A C 1
ATOM 777 O O . GLY A 1 97 ? 3.460 1.704 -0.879 1.00 88.44 97 GLY A O 1
ATOM 778 N N . ALA A 1 98 ? 4.827 -0.087 -0.897 1.00 91.00 98 ALA A N 1
ATOM 779 C CA . ALA A 1 98 ? 3.855 -1.028 -0.347 1.00 91.00 98 ALA A CA 1
ATOM 780 C C . ALA A 1 98 ? 3.517 -0.741 1.124 1.00 91.00 98 ALA A C 1
ATOM 782 O O . ALA A 1 98 ? 2.365 -0.912 1.523 1.00 91.00 98 ALA A O 1
ATOM 783 N N . LEU A 1 99 ? 4.487 -0.281 1.925 1.00 91.62 99 LEU A N 1
ATOM 784 C CA . LEU A 1 99 ? 4.285 0.069 3.334 1.00 91.62 99 LEU A CA 1
ATOM 785 C C . LEU A 1 99 ? 3.336 1.260 3.480 1.00 91.62 99 LEU A C 1
ATOM 787 O O . LEU A 1 99 ? 2.365 1.182 4.232 1.00 91.62 99 LEU A O 1
ATOM 791 N N . ILE A 1 100 ? 3.565 2.331 2.715 1.00 90.94 100 ILE A N 1
ATOM 792 C CA . ILE A 1 100 ? 2.684 3.508 2.713 1.00 90.94 100 ILE A CA 1
ATOM 793 C C . ILE A 1 100 ? 1.259 3.102 2.316 1.00 90.94 100 ILE A C 1
ATOM 795 O O . ILE A 1 100 ? 0.286 3.502 2.960 1.00 90.94 100 ILE A O 1
ATOM 799 N N . LEU A 1 101 ? 1.129 2.270 1.279 1.00 90.19 101 LEU A N 1
ATOM 800 C CA . LEU A 1 101 ? -0.174 1.814 0.808 1.00 90.19 101 LEU A CA 1
ATOM 801 C C . LEU A 1 101 ? -0.900 0.948 1.854 1.00 90.19 101 LEU A C 1
ATOM 803 O O . LEU A 1 101 ? -2.102 1.125 2.062 1.00 90.19 101 LEU A O 1
ATOM 807 N N . ALA A 1 102 ? -0.176 0.066 2.546 1.00 91.56 102 ALA A N 1
ATOM 808 C CA . ALA A 1 102 ? -0.718 -0.772 3.613 1.00 91.56 102 ALA A CA 1
ATOM 809 C C . ALA A 1 102 ? -1.189 0.048 4.825 1.00 91.56 102 ALA A C 1
ATOM 811 O O . ALA A 1 102 ? -2.248 -0.244 5.378 1.00 91.56 102 ALA A O 1
ATOM 812 N N . ILE A 1 103 ? -0.463 1.109 5.201 1.00 91.06 103 ILE A N 1
ATOM 813 C CA . ILE A 1 103 ? -0.874 2.027 6.278 1.00 91.06 103 ILE A CA 1
ATOM 814 C C . ILE A 1 103 ? -2.201 2.710 5.927 1.00 91.06 103 ILE A C 1
ATOM 816 O O . ILE A 1 103 ? -3.126 2.725 6.739 1.00 91.06 103 ILE A O 1
ATOM 820 N N . VAL A 1 104 ? -2.336 3.234 4.706 1.00 91.31 104 VAL A N 1
ATOM 821 C CA . VAL A 1 104 ? -3.580 3.893 4.272 1.00 91.31 104 VAL A CA 1
ATOM 822 C C . VAL A 1 104 ? -4.750 2.907 4.213 1.00 91.31 104 VAL A C 1
ATOM 824 O O . VAL A 1 104 ? -5.853 3.235 4.657 1.00 91.31 104 VAL A O 1
ATOM 827 N N . GLN A 1 105 ? -4.522 1.682 3.734 1.00 89.94 105 GLN A N 1
ATOM 828 C CA . GLN A 1 105 ? -5.539 0.625 3.757 1.00 89.94 105 GLN A CA 1
ATOM 829 C C . GLN A 1 105 ? -5.951 0.251 5.183 1.00 89.94 105 GLN A C 1
ATOM 831 O O . GLN A 1 105 ? -7.147 0.115 5.444 1.00 89.94 105 GLN A O 1
ATOM 836 N N . LEU A 1 106 ? -4.999 0.150 6.117 1.00 90.25 106 LEU A N 1
ATOM 837 C CA . LEU A 1 106 ? -5.293 -0.119 7.525 1.00 90.25 106 LEU A CA 1
ATOM 838 C C . LEU A 1 106 ? -6.189 0.977 8.119 1.00 90.25 106 LEU A C 1
ATOM 840 O O . LEU A 1 106 ? -7.195 0.664 8.754 1.00 90.25 106 LEU A O 1
ATOM 844 N N . ILE A 1 107 ? -5.880 2.253 7.862 1.00 89.81 107 ILE A N 1
ATOM 845 C CA . ILE A 1 107 ? -6.705 3.379 8.325 1.00 89.81 107 ILE A CA 1
ATOM 846 C C . ILE A 1 107 ? -8.130 3.280 7.763 1.00 89.81 107 ILE A C 1
ATOM 848 O O . ILE A 1 107 ? -9.093 3.455 8.510 1.00 89.81 107 ILE A O 1
ATOM 852 N N . ARG A 1 108 ? -8.295 2.942 6.476 1.00 90.69 108 ARG A N 1
ATOM 853 C CA . ARG A 1 108 ? -9.627 2.745 5.879 1.00 90.69 108 ARG A CA 1
ATOM 854 C C . ARG A 1 108 ? -10.407 1.611 6.544 1.00 90.69 108 ARG A C 1
ATOM 856 O O . ARG A 1 108 ? -11.593 1.788 6.810 1.00 90.69 108 ARG A O 1
ATOM 863 N N . VAL A 1 109 ? -9.757 0.482 6.835 1.00 89.38 109 VAL A N 1
ATOM 864 C CA . VAL A 1 109 ? -10.386 -0.648 7.542 1.00 89.38 109 VAL A CA 1
ATOM 865 C C . VAL A 1 109 ? -10.831 -0.231 8.945 1.00 89.38 109 VAL A C 1
ATOM 867 O O . VAL A 1 109 ? -11.948 -0.548 9.348 1.00 89.38 109 VAL A O 1
ATOM 870 N N . ILE A 1 110 ? -10.007 0.533 9.669 1.00 88.56 110 ILE A N 1
ATOM 871 C CA . ILE A 1 110 ? -10.356 1.045 11.003 1.00 88.56 110 ILE A CA 1
ATOM 872 C C . ILE A 1 110 ? -11.544 2.013 10.928 1.00 88.56 110 ILE A C 1
ATOM 874 O O . ILE A 1 110 ? -12.470 1.896 11.728 1.00 88.56 110 ILE A O 1
ATOM 878 N N . LEU A 1 111 ? -11.561 2.938 9.964 1.00 88.25 111 LEU A N 1
ATOM 879 C CA . LEU A 1 111 ? -12.686 3.861 9.769 1.00 88.25 111 LEU A CA 1
ATOM 880 C C . LEU A 1 111 ? -13.987 3.121 9.432 1.00 88.25 111 LEU A C 1
ATOM 882 O O . LEU A 1 111 ? -15.049 3.492 9.931 1.00 88.25 111 LEU A O 1
ATOM 886 N N . GLU A 1 112 ? -13.916 2.066 8.619 1.00 89.19 112 GLU A N 1
ATOM 887 C CA . GLU A 1 112 ? -15.068 1.216 8.303 1.00 89.19 112 GLU A CA 1
ATOM 888 C C . GLU A 1 112 ? -15.568 0.459 9.539 1.00 89.19 112 GLU A C 1
ATOM 890 O O . GLU A 1 112 ? -16.770 0.405 9.795 1.00 89.19 112 GLU A O 1
ATOM 895 N N . TYR A 1 113 ? -14.644 -0.060 10.351 1.00 87.88 113 TYR A N 1
ATOM 896 C CA . TYR A 1 113 ? -14.960 -0.739 11.603 1.00 87.88 113 TYR A CA 1
ATOM 897 C C . TYR A 1 113 ? -15.616 0.199 12.627 1.00 87.88 113 TYR A C 1
ATOM 899 O O . TYR A 1 113 ? -16.621 -0.163 13.244 1.00 87.88 113 TYR A O 1
ATOM 907 N N . LEU A 1 114 ? -15.089 1.419 12.784 1.00 86.38 114 LEU A N 1
ATOM 908 C CA . LEU A 1 114 ? -15.668 2.439 13.661 1.00 86.38 114 LEU A CA 1
ATOM 909 C C . LEU A 1 114 ? -17.074 2.828 13.208 1.00 86.38 114 LEU A C 1
ATOM 911 O O . LEU A 1 114 ? -17.985 2.869 14.033 1.00 86.38 114 LEU A O 1
ATOM 915 N N . ASP A 1 115 ? -17.269 3.055 11.909 1.00 87.44 115 ASP A N 1
ATOM 916 C CA . ASP A 1 115 ? -18.587 3.343 11.345 1.00 87.44 115 ASP A CA 1
ATOM 917 C C . ASP A 1 115 ? -19.577 2.208 11.642 1.00 87.44 115 ASP A C 1
ATOM 919 O O . ASP A 1 115 ? -20.681 2.460 12.122 1.00 87.44 115 ASP A O 1
ATOM 923 N N . HIS A 1 116 ? -19.157 0.948 11.477 1.00 87.12 116 HIS A N 1
ATOM 924 C CA . HIS A 1 116 ? -19.986 -0.213 11.801 1.00 87.12 116 HIS A CA 1
ATOM 925 C C . HIS A 1 116 ? -20.364 -0.293 13.282 1.00 87.12 116 HIS A C 1
ATOM 927 O O . HIS A 1 116 ? -21.510 -0.609 13.606 1.00 87.12 116 HIS A O 1
ATOM 933 N N . LYS A 1 117 ? -19.418 0.005 14.177 1.00 85.56 117 LYS A N 1
ATOM 934 C CA . LYS A 1 117 ? -19.634 -0.065 15.626 1.00 85.56 117 LYS A CA 1
ATOM 935 C C . LYS A 1 117 ? -20.499 1.082 16.149 1.00 85.56 117 LYS A C 1
ATOM 937 O O . LYS A 1 117 ? -21.245 0.904 17.106 1.00 85.56 117 LYS A O 1
ATOM 942 N N . LEU A 1 118 ? -20.418 2.248 15.517 1.00 81.12 118 LEU A N 1
ATOM 943 C CA . LEU A 1 118 ? -21.134 3.445 15.944 1.00 81.12 118 LEU A CA 1
ATOM 944 C C . LEU A 1 118 ? -22.555 3.546 15.359 1.00 81.12 118 LEU A C 1
ATOM 946 O O . LEU A 1 118 ? -23.307 4.413 15.792 1.00 81.12 118 LEU A O 1
ATOM 950 N N . LYS A 1 119 ? -22.975 2.660 14.441 1.00 74.56 119 LYS A N 1
ATOM 951 C CA . LYS A 1 119 ? -24.314 2.684 13.804 1.00 74.56 119 LYS A CA 1
ATOM 952 C C . LYS A 1 119 ? -25.512 2.785 14.774 1.00 74.56 119 LYS A C 1
ATOM 954 O O . LYS A 1 119 ? -26.577 3.202 14.336 1.00 74.56 119 LYS A O 1
ATOM 959 N N . GLY A 1 120 ? -25.356 2.463 16.064 1.00 69.94 120 GLY A N 1
ATOM 960 C CA . GLY A 1 120 ? -26.410 2.570 17.088 1.00 69.94 120 GLY A CA 1
ATOM 961 C C . GLY A 1 120 ? -26.458 3.867 17.920 1.00 69.94 120 GLY A C 1
ATOM 962 O O . GLY A 1 120 ? -27.377 4.021 18.715 1.00 69.94 120 GLY A O 1
ATOM 963 N N . THR A 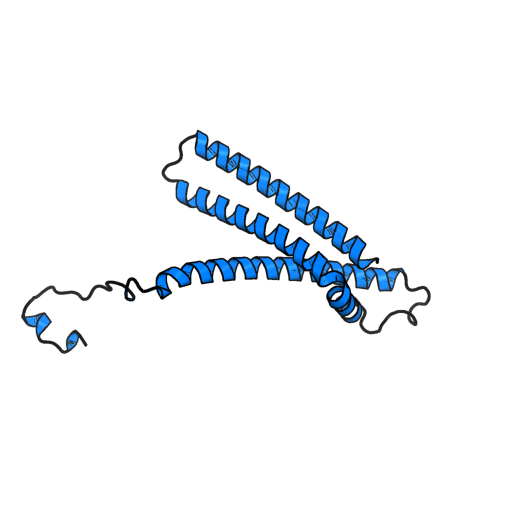1 121 ? -25.490 4.790 17.818 1.00 69.00 121 THR A N 1
ATOM 964 C CA . THR A 1 121 ? -25.352 5.952 18.744 1.00 69.00 121 THR A CA 1
ATOM 965 C C . THR A 1 121 ? -24.739 7.188 18.052 1.00 69.00 121 THR A C 1
ATOM 967 O O . THR A 1 121 ? -23.923 7.912 18.610 1.00 69.00 121 THR A O 1
ATOM 970 N N . GLN A 1 122 ? -25.060 7.438 16.780 1.00 72.62 122 GLN A N 1
ATOM 971 C CA . GLN A 1 122 ? -24.413 8.524 16.022 1.00 72.62 122 GLN A CA 1
ATOM 972 C C . GLN A 1 122 ? -25.159 9.859 16.121 1.00 72.62 122 GLN A C 1
ATOM 974 O O . GLN A 1 122 ? -26.277 9.993 15.631 1.00 72.62 122 GLN A O 1
ATOM 979 N N . ASN A 1 123 ? -24.477 10.874 16.660 1.00 76.50 123 ASN A N 1
ATOM 980 C CA . ASN A 1 123 ? -24.823 12.284 16.466 1.00 76.50 123 ASN A CA 1
ATOM 981 C C . ASN A 1 123 ? -24.527 12.708 15.014 1.00 76.50 123 ASN A C 1
ATOM 983 O O . ASN A 1 123 ? -23.531 12.279 14.425 1.00 76.50 123 ASN A O 1
ATOM 987 N N . SER A 1 124 ? -25.340 13.606 14.445 1.00 78.94 124 SER A N 1
ATOM 988 C CA . SER A 1 124 ? -25.212 14.064 13.046 1.00 78.94 124 SER A CA 1
ATOM 989 C C . SER A 1 124 ? -23.811 14.581 12.683 1.00 78.94 124 SER A C 1
ATOM 991 O O . SER A 1 124 ? -23.339 14.351 11.570 1.00 78.94 124 SER A O 1
ATOM 993 N N . PHE A 1 125 ? -23.115 15.221 13.629 1.00 82.38 125 PHE A N 1
ATOM 994 C CA . PHE A 1 125 ? -21.752 15.727 13.440 1.00 82.38 125 PHE A CA 1
ATOM 995 C C . PHE A 1 125 ? -20.712 14.610 13.244 1.00 82.38 125 PHE A C 1
ATOM 997 O O . PHE A 1 125 ? -19.898 14.668 12.323 1.00 82.38 125 PHE A O 1
ATOM 1004 N N . THR A 1 126 ? -20.759 13.554 14.060 1.00 83.31 126 THR A N 1
ATOM 1005 C CA . THR A 1 126 ? -19.805 12.435 13.983 1.00 83.31 126 THR A CA 1
ATOM 1006 C C . THR A 1 126 ? -19.975 11.646 12.685 1.00 83.31 126 THR A C 1
ATOM 1008 O O . THR A 1 126 ? -18.985 11.259 12.059 1.00 83.31 126 THR A O 1
ATOM 1011 N N . ARG A 1 127 ? -21.217 11.504 12.205 1.00 83.75 127 ARG A N 1
ATOM 1012 C CA . ARG A 1 127 ? -21.511 10.898 10.899 1.00 83.75 127 ARG A CA 1
ATOM 1013 C C . ARG A 1 127 ? -20.936 11.717 9.739 1.00 83.75 127 ARG A C 1
ATOM 1015 O O . ARG A 1 127 ? -20.366 11.141 8.813 1.00 83.75 127 ARG A O 1
ATOM 1022 N N . PHE A 1 128 ? -21.055 13.045 9.795 1.00 85.75 128 PHE A N 1
ATOM 1023 C CA . PHE A 1 128 ? -20.475 13.931 8.784 1.00 85.75 128 PHE A CA 1
ATOM 1024 C C . PHE A 1 128 ? -18.943 13.825 8.747 1.00 85.75 128 PHE A C 1
ATOM 1026 O O . PHE A 1 128 ? -18.364 13.628 7.676 1.00 85.75 128 PHE A O 1
ATOM 1033 N N . LEU A 1 129 ? -18.288 13.869 9.912 1.00 87.06 129 LEU A N 1
ATOM 1034 C CA . LEU A 1 129 ? -16.831 13.764 10.012 1.00 87.06 129 LEU A CA 1
ATOM 1035 C C . LEU A 1 129 ? -16.306 12.420 9.481 1.00 87.06 129 LEU A C 1
ATOM 1037 O O . LEU A 1 129 ? -15.355 12.400 8.698 1.00 87.06 129 LEU A O 1
ATOM 1041 N N . LEU A 1 130 ? -16.943 11.302 9.850 1.00 86.25 130 LEU A N 1
ATOM 1042 C CA . LEU A 1 130 ? -16.565 9.972 9.356 1.00 86.25 130 LEU A CA 1
ATOM 1043 C C . LEU A 1 130 ? -16.729 9.850 7.839 1.00 86.25 130 LEU A C 1
ATOM 1045 O O . LEU A 1 130 ? -15.873 9.260 7.182 1.00 86.25 130 LEU A O 1
ATOM 1049 N N . CYS A 1 131 ? -17.786 10.437 7.273 1.00 86.25 131 CYS A N 1
ATOM 1050 C CA . CYS A 1 131 ? -17.994 10.466 5.827 1.00 86.25 131 CYS A CA 1
ATOM 1051 C C . CYS A 1 131 ? -16.876 11.245 5.112 1.00 86.25 131 CYS A C 1
ATOM 1053 O O . CYS A 1 131 ? -16.287 10.745 4.150 1.00 86.25 131 CYS A O 1
ATOM 1055 N N . CYS A 1 132 ? -16.526 12.429 5.628 1.00 89.25 132 CYS A N 1
ATOM 1056 C CA . CYS A 1 132 ? -15.450 13.257 5.082 1.00 89.25 132 CYS A CA 1
ATOM 1057 C C . CYS A 1 132 ? -14.096 12.526 5.118 1.00 89.25 132 CYS A C 1
ATOM 1059 O O . CYS A 1 132 ? -13.413 12.430 4.097 1.00 89.25 132 CYS A O 1
ATOM 1061 N N . LEU A 1 133 ? -13.743 11.922 6.260 1.00 88.00 133 LEU A N 1
ATOM 1062 C CA . LEU A 1 133 ? -12.508 11.144 6.407 1.00 88.00 133 LEU A CA 1
ATOM 1063 C C . LEU A 1 133 ? -12.490 9.916 5.489 1.00 88.00 133 LEU A C 1
ATOM 1065 O O . LEU A 1 133 ? -11.486 9.681 4.816 1.00 88.00 133 LEU A O 1
ATOM 1069 N N . LYS A 1 134 ? -13.594 9.159 5.401 1.00 88.44 134 LYS A N 1
ATOM 1070 C CA . LYS A 1 134 ? -13.709 8.016 4.478 1.00 88.44 134 LYS A CA 1
ATOM 1071 C C . LYS A 1 134 ? -13.450 8.442 3.032 1.00 88.44 134 LYS A C 1
ATOM 1073 O O . LYS A 1 134 ? -12.683 7.771 2.344 1.00 88.44 134 LYS A O 1
ATOM 1078 N N . CYS A 1 135 ? -14.039 9.555 2.592 1.00 90.00 135 CYS A N 1
ATOM 1079 C CA . CYS A 1 135 ? -13.818 10.101 1.253 1.00 90.00 135 CYS A CA 1
ATOM 1080 C C . CYS A 1 135 ? -12.349 10.502 1.044 1.00 90.00 135 CYS A C 1
ATOM 1082 O O . CYS A 1 135 ? -11.719 10.076 0.078 1.00 90.00 135 CYS A O 1
ATOM 1084 N N . CYS A 1 136 ? -11.770 11.242 1.990 1.00 90.56 136 CYS A N 1
ATOM 1085 C CA . CYS A 1 136 ? -10.399 11.737 1.891 1.00 90.56 136 CYS A CA 1
ATOM 1086 C C . CYS A 1 136 ? -9.374 10.589 1.816 1.00 90.56 136 CYS A C 1
ATOM 1088 O O . CYS A 1 136 ? -8.528 10.560 0.921 1.00 90.56 136 CYS A O 1
ATOM 1090 N N . PHE A 1 137 ? -9.499 9.579 2.686 1.00 88.44 137 PHE A N 1
ATOM 1091 C CA . PHE A 1 137 ? -8.627 8.398 2.666 1.00 88.44 137 PHE A CA 1
ATOM 1092 C C . PHE A 1 137 ? -8.873 7.486 1.459 1.00 88.44 137 PHE A C 1
ATOM 1094 O O . PHE A 1 137 ? -7.939 6.838 0.985 1.00 88.44 137 PHE A O 1
ATOM 1101 N N . TRP A 1 138 ? -10.096 7.444 0.926 1.00 89.75 138 TRP A N 1
ATOM 1102 C CA . TRP A 1 138 ? -10.379 6.747 -0.329 1.00 89.75 138 TRP A CA 1
ATOM 1103 C C . TRP A 1 138 ? -9.674 7.417 -1.515 1.00 89.75 138 TRP A C 1
ATOM 1105 O O . TRP A 1 138 ? -9.008 6.734 -2.297 1.00 89.75 138 TRP A O 1
ATOM 1115 N N . CYS A 1 139 ? -9.749 8.748 -1.612 1.00 89.19 139 CYS A N 1
ATOM 1116 C CA . CYS A 1 139 ? -9.031 9.526 -2.621 1.00 89.19 139 CYS A CA 1
ATOM 1117 C C . CYS A 1 139 ? -7.512 9.353 -2.486 1.00 89.19 139 CYS A C 1
ATOM 1119 O O . CYS A 1 139 ? -6.833 9.090 -3.481 1.00 89.19 139 CYS A O 1
ATOM 1121 N N . LEU A 1 140 ? -6.986 9.423 -1.258 1.00 88.62 140 LEU A N 1
ATOM 1122 C CA . LEU A 1 140 ? -5.562 9.237 -0.981 1.00 88.62 140 LEU A CA 1
ATOM 1123 C C . LEU A 1 140 ? -5.076 7.845 -1.400 1.00 88.62 140 LEU A C 1
ATOM 1125 O O . LEU A 1 140 ? -4.037 7.731 -2.045 1.00 88.62 140 LEU A O 1
ATOM 1129 N N . GLU A 1 141 ? -5.825 6.782 -1.096 1.00 89.75 141 GLU A N 1
ATOM 1130 C CA . GLU A 1 141 ? -5.451 5.430 -1.523 1.00 89.75 141 GLU A CA 1
ATOM 1131 C C . GLU A 1 141 ? -5.388 5.320 -3.051 1.00 89.75 141 GLU A C 1
ATOM 1133 O O . GLU A 1 141 ? -4.449 4.738 -3.598 1.00 89.75 141 GLU A O 1
ATOM 1138 N N . LYS A 1 142 ? -6.373 5.882 -3.760 1.00 86.62 142 LYS A N 1
ATOM 1139 C CA . LYS A 1 142 ? -6.395 5.875 -5.230 1.00 86.62 142 LYS A CA 1
ATOM 1140 C C . LYS A 1 142 ? -5.202 6.627 -5.810 1.00 86.62 142 LYS A C 1
ATOM 1142 O O . LYS A 1 142 ? -4.547 6.114 -6.718 1.00 86.62 142 LYS A O 1
ATOM 1147 N N . PHE A 1 143 ? -4.893 7.790 -5.250 1.00 88.00 143 PHE A N 1
ATOM 1148 C CA . PHE A 1 143 ? -3.745 8.596 -5.642 1.00 88.00 143 PHE A CA 1
ATOM 1149 C C . PHE A 1 143 ? -2.417 7.866 -5.399 1.00 88.00 143 PHE A C 1
ATOM 1151 O O . PHE A 1 143 ? -1.585 7.773 -6.301 1.00 88.00 143 PHE A O 1
ATOM 1158 N N . LEU A 1 144 ? -2.245 7.251 -4.227 1.00 86.62 144 LEU A N 1
ATOM 1159 C CA . LEU A 1 144 ? -1.045 6.479 -3.900 1.00 86.62 144 LEU A CA 1
ATOM 1160 C C . LEU A 1 144 ? -0.885 5.243 -4.788 1.00 86.62 144 LEU A C 1
ATOM 1162 O O . LEU A 1 144 ? 0.226 4.960 -5.233 1.00 86.62 144 LEU A O 1
ATOM 1166 N N . LYS A 1 145 ? -1.972 4.527 -5.110 1.00 85.44 145 LYS A N 1
ATOM 1167 C CA . LYS A 1 145 ? -1.925 3.420 -6.085 1.00 85.44 145 LYS A CA 1
ATOM 1168 C C . LYS A 1 145 ? -1.481 3.900 -7.461 1.00 85.44 145 LYS A C 1
ATOM 1170 O O . LYS A 1 145 ? -0.711 3.206 -8.122 1.00 85.44 145 LYS A O 1
ATOM 1175 N N . PHE A 1 146 ? -1.953 5.070 -7.886 1.00 82.25 146 PHE A N 1
ATOM 1176 C CA . PHE A 1 146 ? -1.556 5.661 -9.158 1.00 82.25 146 PHE A CA 1
ATOM 1177 C C . PHE A 1 146 ? -0.066 6.016 -9.169 1.00 82.25 146 PHE A C 1
ATOM 1179 O O . PHE A 1 146 ? 0.644 5.594 -10.081 1.00 82.25 146 PHE A O 1
ATOM 1186 N N . ILE A 1 147 ? 0.433 6.718 -8.147 1.00 83.25 147 ILE A N 1
ATOM 1187 C CA . ILE A 1 147 ? 1.860 7.056 -8.049 1.00 83.25 147 ILE A CA 1
ATOM 1188 C C . ILE A 1 147 ? 2.714 5.792 -8.018 1.00 83.25 147 ILE A C 1
ATOM 1190 O O . ILE A 1 147 ? 3.636 5.683 -8.820 1.00 83.25 147 ILE A O 1
ATOM 1194 N N . ASN A 1 148 ? 2.387 4.826 -7.154 1.00 82.75 148 ASN A N 1
ATOM 1195 C CA . ASN A 1 148 ? 3.140 3.577 -7.050 1.00 82.75 148 ASN A CA 1
ATOM 1196 C C . ASN A 1 148 ? 3.204 2.858 -8.402 1.00 82.75 148 ASN A C 1
ATOM 1198 O O . ASN A 1 148 ? 4.282 2.461 -8.826 1.00 82.75 148 ASN A O 1
ATOM 1202 N N . ARG A 1 149 ? 2.089 2.767 -9.140 1.00 77.62 149 ARG A N 1
ATOM 1203 C CA . ARG A 1 149 ? 2.081 2.137 -10.468 1.00 77.62 149 ARG A CA 1
ATOM 1204 C C . ARG A 1 149 ? 2.995 2.852 -11.467 1.00 77.62 149 ARG A C 1
ATOM 1206 O O . ARG A 1 149 ? 3.738 2.182 -12.176 1.00 77.62 149 ARG A O 1
ATOM 1213 N N . ASN A 1 150 ? 2.969 4.184 -11.514 1.00 79.50 150 ASN A N 1
ATOM 1214 C CA . ASN A 1 150 ? 3.846 4.955 -12.403 1.00 79.50 150 ASN A CA 1
ATOM 1215 C C . ASN A 1 150 ? 5.319 4.857 -11.989 1.00 79.50 150 ASN A C 1
ATOM 1217 O O . ASN A 1 150 ? 6.193 4.703 -12.840 1.00 79.50 150 ASN A O 1
ATOM 1221 N N . ALA A 1 151 ? 5.591 4.883 -10.684 1.00 77.50 151 ALA A N 1
ATOM 1222 C CA . ALA A 1 151 ? 6.929 4.689 -10.147 1.00 77.50 151 ALA A CA 1
ATOM 1223 C C . ALA A 1 151 ? 7.471 3.301 -10.513 1.00 77.50 151 ALA A C 1
ATOM 1225 O O . ALA A 1 151 ? 8.610 3.202 -10.951 1.00 77.50 151 ALA A O 1
ATOM 1226 N N . TYR A 1 152 ? 6.659 2.243 -10.425 1.00 74.38 152 TYR A N 1
ATOM 1227 C CA . TYR A 1 152 ? 7.077 0.886 -10.801 1.00 74.38 152 TYR A CA 1
ATOM 1228 C C . TYR A 1 152 ? 7.389 0.760 -12.294 1.00 74.38 152 TYR A C 1
ATOM 1230 O O . TYR A 1 152 ? 8.320 0.046 -12.654 1.00 74.38 152 TYR A O 1
ATOM 1238 N N . ILE A 1 153 ? 6.668 1.483 -13.158 1.00 74.00 153 ILE A N 1
ATOM 1239 C CA . ILE A 1 153 ? 6.986 1.546 -14.591 1.00 74.00 153 ILE A CA 1
ATOM 1240 C C . ILE A 1 153 ? 8.348 2.219 -14.797 1.00 74.00 153 ILE A C 1
ATOM 1242 O O . ILE A 1 153 ? 9.205 1.635 -15.457 1.00 74.00 153 ILE A O 1
ATOM 1246 N N . MET A 1 154 ? 8.585 3.391 -14.195 1.00 72.69 154 MET A N 1
ATOM 1247 C CA . MET A 1 154 ? 9.882 4.077 -14.310 1.00 72.69 154 MET A CA 1
ATOM 1248 C C . MET A 1 154 ? 11.036 3.232 -13.766 1.00 72.69 154 MET A C 1
ATOM 1250 O O . MET A 1 154 ? 12.077 3.131 -14.405 1.00 72.69 154 MET A O 1
ATOM 1254 N N . VAL A 1 155 ? 10.828 2.587 -12.620 1.00 72.94 155 VAL A N 1
ATOM 1255 C CA . VAL A 1 155 ? 11.805 1.701 -11.982 1.00 72.94 155 VAL A CA 1
ATOM 1256 C C . VAL A 1 155 ? 12.130 0.490 -12.856 1.00 72.94 155 VAL A C 1
ATOM 1258 O O . VAL A 1 155 ? 13.269 0.065 -12.892 1.00 72.94 155 VAL A O 1
ATOM 1261 N N . SER A 1 156 ? 11.157 -0.060 -13.583 1.00 68.44 156 SER A N 1
ATOM 1262 C CA . SER A 1 156 ? 11.393 -1.218 -14.454 1.00 68.44 156 SER A CA 1
ATOM 1263 C C . SER A 1 156 ? 12.147 -0.903 -15.753 1.00 68.44 156 SER A C 1
ATOM 1265 O O . SER A 1 156 ? 12.663 -1.820 -16.397 1.00 68.44 156 SER A O 1
ATOM 1267 N N . LEU A 1 157 ? 12.163 0.373 -16.155 1.00 63.47 157 LEU A N 1
ATOM 1268 C CA . LEU A 1 157 ? 12.848 0.860 -17.354 1.00 63.47 157 LEU A CA 1
ATOM 1269 C C . LEU A 1 157 ? 14.320 1.207 -17.095 1.00 63.47 157 LEU A C 1
ATOM 1271 O O . LEU A 1 157 ? 15.096 1.216 -18.049 1.00 63.47 157 LEU A O 1
ATOM 1275 N N . HIS A 1 158 ? 14.678 1.510 -15.844 1.00 61.28 158 HIS A N 1
ATOM 1276 C CA . HIS A 1 158 ? 16.045 1.802 -15.402 1.00 61.28 158 HIS A CA 1
ATOM 1277 C C . HIS A 1 158 ? 16.708 0.564 -14.777 1.00 61.28 158 HIS A C 1
ATOM 1279 O O . HIS A 1 158 ? 17.955 0.526 -14.751 1.00 61.28 158 HIS A O 1
#

Organism: Spizella passerina (NCBI:txid40210)

InterPro domains:
  IPR007603 Choline transporter-like [PF04515] (14-158)
  IPR007603 Choline transporter-like [PTHR12385] (18-157)

Secondary structure (DSSP, 8-state):
-GGGSTHHHHSTT-------S--S-HHHHHHHHHHHHHHHHHHHHHHHHHHHHHHHHHHHHHHHHT-SSTTTTS-SSHHHHHHHHHHHHHHHHHHHHHHHHHHHHHHHHHHHHHHHHHTTS--HHHHHHHHHHHHHHHHHHHHHHHHHHHHHHHHHH-

Sequence (158 aa):
TFNTTNVTKLCPGAQCTFAFYGGESLYHKYIFIFQLANAFVFLWLVNFAIALGQCTLAGAFASYYWAYRKPADIPLWPLFSSFGRAIRYHTGSLAFGALILAIVQLIRVILEYLDHKLKGTQNSFTRFLLCCLKCCFWCLEKFLKFINRNAYIMVSLH